Protein AF-A0A935XX61-F1 (afdb_monomer_lite)

Foldseek 3Di:
DDDVLVVQLVVLVVQLVVLVVQLVVLVVVQVVQCVVQVVVVHDRDCVSVVSNVVSVVSSVVSVVSNVVSVVVVVVVVVPDDPPPDPDDDD

Secondary structure (DSSP, 8-state):
---HHHHHHHHHHHHHHHHHHHHHHHHHHHHHHHHHHHHTT-PPPHHHHHHHHHHHHHHHHHHHHHHHHHHHHHHHHT-----S------

Radius of gyration: 23.29 Å; chains: 1; bounding box: 64×14×67 Å

pLDDT: mean 86.3, std 15.71, range [46.91, 98.62]

Sequence (90 aa):
MTNPTDEKVKAAQALWELQLAILQEEERRLINALEDHSRADAMVPQGFLERVKAARAQCNAAFQSLMTAIEHRIGRDAGPVAKPGQSEVR

Structure (mmCIF, N/CA/C/O backbone):
data_AF-A0A935XX61-F1
#
_entry.id   AF-A0A935XX61-F1
#
loop_
_atom_site.group_PDB
_atom_site.id
_atom_site.type_symbol
_atom_site.label_atom_id
_atom_site.label_alt_id
_atom_site.label_comp_id
_atom_site.label_asym_id
_atom_site.label_entity_id
_atom_site.label_seq_id
_atom_site.pdbx_PDB_ins_code
_atom_site.Cartn_x
_atom_site.Cartn_y
_atom_site.Cartn_z
_atom_site.occupancy
_atom_site.B_iso_or_equiv
_atom_site.auth_seq_id
_atom_site.auth_comp_id
_atom_site.auth_asym_id
_atom_site.auth_atom_id
_atom_site.pdbx_PDB_model_num
ATOM 1 N N . MET A 1 1 ? 3.327 -1.847 -32.042 1.00 49.91 1 MET A N 1
ATOM 2 C CA . MET A 1 1 ? 3.882 -2.855 -31.114 1.00 49.91 1 MET A CA 1
ATOM 3 C C . MET A 1 1 ? 4.271 -2.124 -29.839 1.00 49.91 1 MET A C 1
ATOM 5 O O . MET A 1 1 ? 5.056 -1.191 -29.934 1.00 49.91 1 MET A O 1
ATOM 9 N N . THR A 1 2 ? 3.658 -2.437 -28.696 1.00 57.25 2 THR A N 1
ATOM 10 C CA . THR A 1 2 ? 4.016 -1.854 -27.390 1.00 57.25 2 THR A CA 1
ATOM 11 C C . THR A 1 2 ? 5.348 -2.431 -26.913 1.00 57.25 2 THR A C 1
ATOM 13 O O . THR A 1 2 ? 5.603 -3.623 -27.064 1.00 57.25 2 THR A O 1
ATOM 16 N N . ASN A 1 3 ? 6.237 -1.583 -26.392 1.00 75.19 3 ASN A N 1
ATOM 17 C CA . ASN A 1 3 ? 7.521 -2.021 -25.851 1.00 75.19 3 ASN A CA 1
ATOM 18 C C . ASN A 1 3 ? 7.258 -2.841 -24.569 1.00 75.19 3 ASN A C 1
ATOM 20 O O . ASN A 1 3 ? 6.597 -2.324 -23.667 1.00 75.19 3 ASN A O 1
ATOM 24 N N . PRO A 1 4 ? 7.779 -4.076 -24.427 1.00 73.88 4 PRO A N 1
ATOM 25 C CA . PRO A 1 4 ? 7.569 -4.905 -23.232 1.00 73.88 4 PRO A CA 1
ATOM 26 C C . PRO A 1 4 ? 7.978 -4.232 -21.910 1.00 73.88 4 PRO A C 1
ATOM 28 O O . PRO A 1 4 ? 7.521 -4.614 -20.835 1.00 73.88 4 PRO A O 1
ATO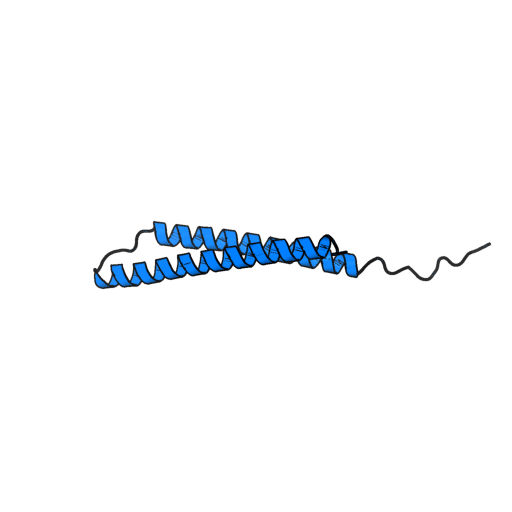M 31 N N . THR A 1 5 ? 8.861 -3.233 -21.969 1.00 78.00 5 THR A N 1
ATOM 32 C CA . THR A 1 5 ? 9.271 -2.433 -20.804 1.00 78.00 5 THR A CA 1
ATOM 33 C C . THR A 1 5 ? 8.173 -1.450 -20.378 1.00 78.00 5 THR A C 1
ATOM 35 O O . THR A 1 5 ? 7.949 -1.272 -19.184 1.00 78.00 5 THR A O 1
ATOM 38 N N . ASP A 1 6 ? 7.428 -0.881 -21.331 1.00 86.81 6 ASP A N 1
ATOM 39 C CA . ASP A 1 6 ? 6.294 0.012 -21.055 1.00 86.81 6 ASP A CA 1
ATOM 40 C C . ASP A 1 6 ? 5.123 -0.755 -20.425 1.00 86.81 6 ASP A C 1
ATOM 42 O O . ASP A 1 6 ? 4.445 -0.244 -19.536 1.00 86.81 6 ASP A O 1
ATOM 46 N N . GLU A 1 7 ? 4.898 -2.001 -20.849 1.00 90.44 7 GLU A N 1
ATOM 47 C CA . GLU A 1 7 ? 3.864 -2.870 -20.275 1.00 90.44 7 GLU A CA 1
ATOM 48 C C . GLU A 1 7 ? 4.155 -3.207 -18.808 1.00 90.44 7 GLU A C 1
ATOM 50 O O . GLU A 1 7 ? 3.245 -3.189 -17.979 1.00 90.44 7 GLU A O 1
ATOM 55 N N . LYS A 1 8 ? 5.429 -3.423 -18.454 1.00 90.88 8 LYS A N 1
ATOM 56 C CA . LYS A 1 8 ? 5.849 -3.637 -17.060 1.00 90.88 8 LYS A CA 1
ATOM 57 C C . LYS A 1 8 ? 5.638 -2.403 -16.189 1.00 90.88 8 LYS A C 1
ATOM 59 O O . LYS A 1 8 ? 5.171 -2.546 -15.063 1.00 90.88 8 LYS A O 1
ATOM 64 N N . VAL A 1 9 ? 5.942 -1.208 -16.702 1.00 94.56 9 VAL A N 1
ATOM 65 C CA . VAL A 1 9 ? 5.686 0.047 -15.975 1.00 94.56 9 VAL A CA 1
ATOM 66 C C . VAL A 1 9 ? 4.187 0.237 -15.750 1.00 94.56 9 VAL A C 1
ATOM 68 O O . VAL A 1 9 ? 3.779 0.504 -14.625 1.00 94.56 9 VAL A O 1
ATOM 71 N N . LYS A 1 10 ? 3.354 0.017 -16.775 1.00 95.50 10 LYS A N 1
ATOM 72 C CA . LYS A 1 10 ? 1.890 0.114 -16.643 1.00 95.50 10 LYS A CA 1
ATOM 73 C C . LYS A 1 10 ? 1.321 -0.887 -15.638 1.00 95.50 10 LYS A C 1
ATOM 75 O O . LYS A 1 10 ? 0.472 -0.521 -14.832 1.00 95.50 10 LYS A O 1
ATOM 80 N N . ALA A 1 11 ? 1.793 -2.133 -15.659 1.00 95.50 11 ALA A N 1
ATOM 81 C CA . ALA A 1 11 ? 1.358 -3.147 -14.702 1.00 95.50 11 ALA A CA 1
ATOM 82 C C . ALA A 1 11 ? 1.764 -2.789 -13.261 1.00 95.50 11 ALA A C 1
ATOM 84 O O . ALA A 1 11 ? 0.946 -2.895 -12.348 1.00 95.50 11 ALA A O 1
ATOM 85 N N . ALA A 1 12 ? 3.000 -2.320 -13.056 1.00 96.06 12 ALA A N 1
ATOM 86 C CA . ALA A 1 12 ? 3.471 -1.880 -11.744 1.00 96.06 12 ALA A CA 1
ATOM 87 C C . ALA A 1 12 ? 2.721 -0.631 -11.247 1.00 96.06 12 ALA A C 1
ATOM 89 O O . ALA A 1 12 ? 2.412 -0.535 -10.061 1.00 96.06 12 ALA A O 1
ATOM 90 N N . GLN A 1 13 ? 2.369 0.289 -12.152 1.00 98.00 13 GLN A N 1
ATOM 91 C CA . GLN A 1 13 ? 1.563 1.467 -11.836 1.00 98.00 13 GLN A CA 1
ATOM 92 C C . GLN A 1 13 ? 0.161 1.066 -11.367 1.00 98.00 13 GLN A C 1
ATOM 94 O O . GLN A 1 13 ? -0.254 1.487 -10.293 1.00 98.00 13 GLN A O 1
ATOM 99 N N . ALA A 1 14 ? -0.532 0.203 -12.117 1.00 97.94 14 ALA A N 1
ATOM 100 C CA . ALA A 1 14 ? -1.864 -0.272 -11.743 1.00 97.94 14 ALA A CA 1
ATOM 101 C C . ALA A 1 14 ? -1.860 -0.992 -10.381 1.00 97.94 14 ALA A C 1
ATOM 103 O O . ALA A 1 14 ? -2.781 -0.832 -9.580 1.00 97.94 14 ALA A O 1
ATOM 104 N N . LEU A 1 15 ? -0.804 -1.761 -10.088 1.00 98.06 15 LEU A N 1
ATOM 105 C CA . LEU A 1 15 ? -0.633 -2.397 -8.783 1.00 98.06 15 LEU A CA 1
ATOM 106 C C . LEU A 1 15 ? -0.447 -1.365 -7.663 1.00 98.06 15 LEU A C 1
ATOM 108 O O . LEU A 1 15 ? -1.067 -1.496 -6.610 1.00 98.06 15 LEU A O 1
ATOM 112 N N . TRP A 1 16 ? 0.396 -0.352 -7.870 1.00 98.56 16 TRP A N 1
ATOM 113 C CA . TRP A 1 16 ? 0.594 0.714 -6.889 1.00 98.56 16 TRP A CA 1
ATOM 114 C C . TRP A 1 16 ? -0.697 1.498 -6.626 1.00 98.56 16 TRP A C 1
ATOM 116 O O . TRP A 1 16 ? -1.050 1.699 -5.466 1.00 98.56 16 TRP A O 1
ATOM 126 N N . GLU A 1 17 ? -1.440 1.857 -7.673 1.00 98.56 17 GLU A N 1
ATOM 127 C CA . GLU A 1 17 ? -2.731 2.548 -7.560 1.00 98.56 17 GLU A CA 1
ATOM 128 C C . GLU A 1 17 ? -3.754 1.722 -6.762 1.00 98.56 17 GLU A C 1
ATOM 130 O O . GLU A 1 17 ? -4.425 2.255 -5.876 1.00 98.56 17 GLU A O 1
ATOM 135 N N . LEU A 1 18 ? -3.824 0.406 -6.999 1.00 98.44 18 LEU A N 1
ATOM 136 C CA . LEU A 1 18 ? -4.671 -0.495 -6.215 1.00 98.44 18 LEU A CA 1
ATOM 137 C C . LEU A 1 18 ? -4.266 -0.518 -4.734 1.00 98.44 18 LEU A C 1
ATOM 139 O O . LEU A 1 18 ? -5.123 -0.419 -3.858 1.00 98.44 18 LEU A O 1
ATOM 143 N N . GLN A 1 19 ? -2.971 -0.654 -4.439 1.00 98.56 19 GLN A N 1
ATOM 144 C CA . GLN A 1 19 ? -2.498 -0.706 -3.053 1.00 98.56 19 GLN A CA 1
ATOM 145 C C . GLN A 1 19 ? -2.695 0.625 -2.318 1.00 98.56 19 GLN A C 1
ATOM 147 O O . GLN A 1 19 ? -3.005 0.627 -1.127 1.00 98.56 19 GLN A O 1
ATOM 152 N N . LEU A 1 20 ? -2.582 1.750 -3.026 1.00 98.62 20 LEU A N 1
ATOM 153 C CA . LEU A 1 20 ? -2.891 3.067 -2.480 1.00 98.62 20 LEU A CA 1
ATOM 154 C C . LEU A 1 20 ? -4.377 3.182 -2.111 1.00 98.62 20 LEU A C 1
ATOM 156 O O . LEU A 1 20 ? -4.693 3.645 -1.017 1.00 98.62 20 LEU A O 1
ATOM 160 N N . ALA A 1 21 ? -5.280 2.707 -2.974 1.00 98.50 21 ALA A N 1
ATOM 161 C CA . ALA A 1 21 ? -6.714 2.690 -2.686 1.00 98.50 21 ALA A CA 1
ATOM 162 C C . ALA A 1 21 ? -7.052 1.811 -1.466 1.00 98.50 21 ALA A C 1
ATOM 164 O O . ALA A 1 21 ? -7.871 2.193 -0.631 1.00 98.50 21 ALA A O 1
ATOM 165 N N . ILE A 1 22 ? -6.388 0.657 -1.324 1.00 98.31 22 ILE A N 1
ATOM 166 C CA . ILE A 1 22 ? -6.542 -0.224 -0.155 1.00 98.31 22 ILE A CA 1
ATOM 167 C C . ILE A 1 22 ? -6.077 0.479 1.128 1.00 98.31 22 ILE A C 1
ATOM 169 O O . ILE A 1 22 ? -6.783 0.432 2.135 1.00 98.31 22 ILE A O 1
ATOM 173 N N . LEU A 1 23 ? -4.919 1.150 1.102 1.00 98.50 23 LEU A N 1
ATOM 174 C CA . LEU A 1 23 ? -4.419 1.907 2.253 1.00 98.50 23 LEU A CA 1
ATOM 175 C C . LEU A 1 23 ? -5.401 3.006 2.675 1.00 98.50 23 LEU A C 1
ATOM 177 O O . LEU A 1 23 ? -5.750 3.080 3.851 1.00 98.50 23 LEU A O 1
ATOM 181 N N . GLN A 1 24 ? -5.889 3.803 1.722 1.00 98.50 24 GLN A N 1
ATOM 182 C CA . GLN A 1 24 ? -6.858 4.871 1.988 1.00 98.50 24 GLN A CA 1
ATOM 183 C C . GLN A 1 24 ? -8.148 4.333 2.617 1.00 98.50 24 GLN A C 1
ATOM 185 O O . GLN A 1 24 ? -8.701 4.940 3.534 1.00 98.50 24 GLN A O 1
ATOM 190 N N . GLU A 1 25 ? -8.624 3.177 2.154 1.00 98.31 25 GLU A N 1
ATOM 191 C CA . GLU A 1 25 ? -9.812 2.535 2.709 1.00 98.31 25 GLU A CA 1
ATOM 192 C C . GLU A 1 25 ? -9.588 2.030 4.143 1.00 98.31 25 GLU A C 1
ATOM 194 O O . GLU A 1 25 ? -10.455 2.215 4.998 1.00 98.31 25 GLU A O 1
ATOM 199 N N . GLU A 1 26 ? -8.433 1.434 4.452 1.00 98.19 26 GLU A N 1
ATOM 200 C CA . GLU A 1 26 ? -8.120 1.017 5.826 1.00 98.19 26 GLU A CA 1
ATOM 201 C C . GLU A 1 26 ? -7.911 2.213 6.768 1.00 98.19 26 GLU A C 1
ATOM 203 O O . GLU A 1 26 ? -8.363 2.174 7.915 1.00 98.19 26 GLU A O 1
ATOM 208 N N . GLU A 1 27 ? -7.305 3.304 6.294 1.00 97.50 27 GLU A N 1
ATOM 209 C CA . GLU A 1 27 ? -7.198 4.558 7.050 1.00 97.50 27 GLU A CA 1
ATOM 210 C C . GLU A 1 27 ? -8.582 5.156 7.336 1.00 97.50 27 GLU A C 1
ATOM 212 O O . GLU A 1 27 ? -8.878 5.508 8.479 1.00 97.50 27 GLU A O 1
ATOM 217 N N . ARG A 1 28 ? -9.476 5.181 6.337 1.00 97.75 28 ARG A N 1
ATOM 218 C CA . ARG A 1 28 ? -10.871 5.616 6.507 1.00 97.75 28 ARG A CA 1
ATOM 219 C C . ARG A 1 28 ? -11.605 4.767 7.544 1.00 97.75 28 ARG A C 1
ATOM 221 O O . ARG A 1 28 ? -12.311 5.304 8.395 1.00 97.75 28 ARG A O 1
ATOM 228 N N . ARG A 1 29 ? -11.426 3.443 7.516 1.00 95.62 29 ARG A N 1
ATOM 229 C CA . ARG A 1 29 ? -12.010 2.527 8.513 1.00 95.62 29 ARG A CA 1
ATOM 230 C C . ARG A 1 29 ? -11.491 2.797 9.920 1.00 95.62 29 ARG A C 1
ATOM 232 O O . ARG A 1 29 ? -12.276 2.729 10.861 1.00 95.62 29 ARG A O 1
ATOM 239 N N . LEU A 1 30 ? -10.198 3.085 10.073 1.00 95.06 30 LEU A N 1
ATOM 240 C CA . LEU A 1 30 ? -9.615 3.446 11.366 1.00 95.06 30 LEU A CA 1
ATOM 241 C C . LEU A 1 30 ? -10.198 4.764 11.892 1.00 95.06 30 LEU A C 1
ATOM 243 O O . LEU A 1 30 ? -10.550 4.825 13.066 1.00 95.06 30 LEU A O 1
ATOM 247 N N . ILE A 1 31 ? -10.337 5.784 11.040 1.00 94.94 31 ILE A N 1
ATOM 248 C CA . ILE A 1 31 ? -10.939 7.073 11.416 1.00 94.94 31 ILE A CA 1
ATOM 249 C C . ILE A 1 31 ? -12.381 6.869 11.887 1.00 94.94 31 ILE A C 1
ATOM 251 O O . ILE A 1 31 ? -12.714 7.269 12.998 1.00 94.94 31 ILE A O 1
ATOM 255 N N . ASN A 1 32 ? -13.201 6.158 11.109 1.00 93.62 32 ASN A N 1
ATOM 256 C CA . ASN A 1 32 ? -14.583 5.868 11.496 1.00 93.62 32 ASN A CA 1
ATOM 257 C C . ASN A 1 32 ? -14.653 5.097 12.825 1.00 93.62 32 ASN A C 1
ATOM 259 O O . ASN A 1 32 ? -15.463 5.414 13.689 1.00 93.62 32 ASN A O 1
ATOM 263 N N . ALA A 1 33 ? -13.768 4.114 13.029 1.00 91.38 33 ALA A N 1
ATOM 264 C CA . ALA A 1 33 ? -13.713 3.378 14.287 1.00 91.38 33 ALA A CA 1
ATOM 265 C C . ALA A 1 33 ? -13.321 4.279 15.468 1.00 91.38 33 ALA A C 1
ATOM 267 O O . ALA A 1 33 ? -13.907 4.147 16.539 1.00 91.38 33 ALA A O 1
ATOM 268 N N . LEU A 1 34 ? -12.366 5.196 15.286 1.00 91.38 34 LEU A N 1
ATOM 269 C CA . LEU A 1 34 ? -11.998 6.183 16.303 1.00 91.38 34 LEU A CA 1
ATOM 270 C C . LEU A 1 34 ? -13.177 7.095 16.649 1.00 91.38 34 LEU A C 1
ATOM 272 O O . LEU A 1 34 ? -13.410 7.345 17.828 1.00 91.38 34 LEU A O 1
ATOM 276 N N . GLU A 1 35 ? -13.942 7.545 15.656 1.00 92.19 35 GLU A N 1
ATOM 277 C CA . GLU A 1 35 ? -15.133 8.370 15.873 1.00 92.19 35 GLU A CA 1
ATOM 278 C C . GLU A 1 35 ? -16.225 7.615 16.644 1.00 92.19 35 GLU A C 1
ATOM 280 O O . GLU A 1 35 ? -16.744 8.132 17.636 1.00 92.19 35 GLU A O 1
ATOM 285 N N . ASP A 1 36 ? -16.539 6.382 16.239 1.00 89.00 36 ASP A N 1
ATOM 286 C CA . ASP A 1 36 ? -17.569 5.556 16.879 1.00 89.00 36 ASP A CA 1
ATOM 287 C C . ASP A 1 36 ? -17.203 5.209 18.328 1.00 89.00 36 ASP A C 1
ATOM 289 O O . ASP A 1 36 ? -18.030 5.318 19.236 1.00 89.00 36 ASP A O 1
ATOM 293 N N . HIS A 1 37 ? -15.946 4.825 18.567 1.00 88.19 37 HIS A N 1
ATOM 294 C CA . HIS A 1 37 ? -15.490 4.416 19.895 1.00 88.19 37 HIS A CA 1
ATOM 295 C C . HIS A 1 37 ? -15.250 5.617 20.812 1.00 88.19 37 HIS A C 1
ATOM 297 O O . HIS A 1 37 ? -15.553 5.534 21.998 1.00 88.19 37 HIS A O 1
ATOM 303 N N . SER A 1 38 ? -14.810 6.762 20.277 1.00 82.94 38 SER A N 1
ATOM 304 C CA . SER A 1 38 ? -14.720 8.005 21.049 1.00 82.94 38 SER A CA 1
ATOM 305 C C . SER A 1 38 ? -16.089 8.451 21.562 1.00 82.94 38 SER A C 1
ATOM 307 O O . SER A 1 38 ? -16.187 8.901 22.700 1.00 82.94 38 SER A O 1
ATOM 3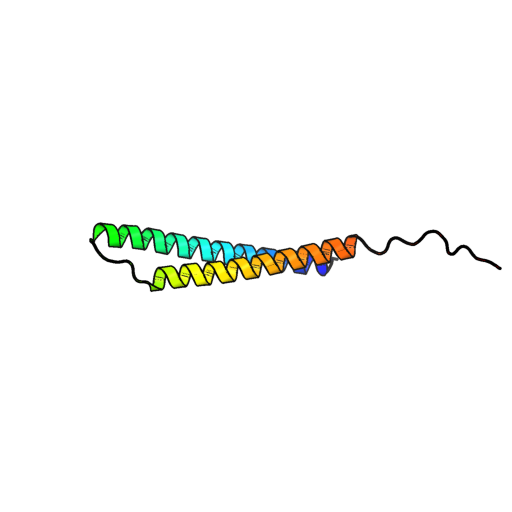09 N N . ARG A 1 39 ? -17.154 8.299 20.762 1.00 80.00 39 ARG A N 1
ATOM 310 C CA . ARG A 1 39 ? -18.531 8.596 21.199 1.00 80.00 39 ARG A CA 1
ATOM 311 C C . ARG A 1 39 ? -19.032 7.641 22.282 1.00 80.00 39 ARG A C 1
ATOM 313 O O . ARG A 1 39 ? -19.915 8.015 23.048 1.00 80.00 39 ARG A O 1
ATOM 320 N N . ALA A 1 40 ? -18.487 6.429 22.331 1.00 82.31 40 ALA A N 1
ATOM 321 C CA . ALA A 1 40 ? -18.855 5.385 23.281 1.00 82.31 40 ALA A CA 1
ATOM 322 C C . ALA A 1 40 ? -17.944 5.318 24.527 1.00 82.31 40 ALA A C 1
ATOM 324 O O . ALA A 1 40 ? -18.133 4.414 25.337 1.00 82.31 40 ALA A O 1
ATOM 325 N N . ASP A 1 41 ? -16.959 6.221 24.665 1.00 76.62 41 ASP A N 1
ATOM 326 C CA . ASP A 1 41 ? -15.875 6.148 25.670 1.00 76.62 41 ASP A CA 1
ATOM 327 C C . ASP A 1 41 ? -15.172 4.771 25.688 1.00 76.62 41 ASP A C 1
ATOM 329 O O . ASP A 1 41 ? -14.782 4.225 26.720 1.00 76.62 41 ASP A O 1
ATOM 333 N N . ALA A 1 42 ? -15.062 4.165 24.502 1.00 76.38 42 ALA A N 1
ATOM 334 C CA . ALA A 1 42 ? -14.530 2.829 24.288 1.00 76.38 42 ALA A CA 1
ATOM 335 C C . ALA A 1 42 ? -13.146 2.884 23.626 1.00 76.38 42 ALA A C 1
ATOM 337 O O . ALA A 1 42 ? -12.813 3.797 22.870 1.00 76.38 42 ALA A O 1
ATOM 338 N N . MET A 1 43 ? -12.324 1.867 23.877 1.00 85.62 43 MET A N 1
ATOM 339 C CA . MET A 1 43 ? -11.004 1.746 23.258 1.00 85.62 43 MET A CA 1
ATOM 340 C C . MET A 1 43 ? -11.117 1.141 21.852 1.00 85.62 43 MET A C 1
ATOM 342 O O . MET A 1 43 ? -11.806 0.139 21.660 1.00 85.62 43 MET A O 1
ATOM 346 N N . VAL A 1 44 ? -10.404 1.706 20.871 1.00 84.56 44 VAL A N 1
ATOM 347 C CA . VAL A 1 44 ? -10.369 1.149 19.509 1.00 84.56 44 VAL A CA 1
ATOM 348 C C . VAL A 1 44 ? -9.622 -0.189 19.495 1.00 84.56 44 VAL A C 1
ATOM 350 O O . VAL A 1 44 ? -8.507 -0.274 20.021 1.00 84.56 44 VAL A O 1
ATOM 353 N N . PRO A 1 45 ? -10.170 -1.237 18.851 1.00 87.38 45 PRO A N 1
ATOM 354 C CA . PRO A 1 45 ? -9.486 -2.518 18.738 1.00 87.38 45 PRO A CA 1
ATOM 355 C C . PRO A 1 45 ? -8.147 -2.401 17.996 1.00 87.38 45 PRO A C 1
ATOM 357 O O . PRO A 1 45 ? -8.080 -1.870 16.884 1.00 87.38 45 PRO A O 1
ATOM 360 N N . GLN A 1 46 ? -7.090 -3.004 18.551 1.00 89.75 46 GLN A N 1
ATOM 361 C CA . GLN A 1 46 ? -5.744 -3.014 17.954 1.00 89.75 46 GLN A CA 1
ATOM 362 C C . GLN A 1 46 ? -5.724 -3.549 16.509 1.00 89.75 46 GLN A C 1
ATOM 364 O O . GLN A 1 46 ? -4.897 -3.131 15.701 1.00 89.75 46 GLN A O 1
ATOM 369 N N . GLY A 1 47 ? -6.673 -4.421 16.149 1.00 91.56 47 GLY A N 1
ATOM 370 C CA . GLY A 1 47 ? -6.802 -4.960 14.796 1.00 91.56 47 GLY A CA 1
ATOM 371 C C . GLY A 1 47 ? -6.967 -3.899 13.698 1.00 91.56 47 GLY A C 1
ATOM 372 O O . GLY A 1 47 ? -6.548 -4.150 12.574 1.00 91.56 47 GLY A O 1
ATOM 373 N N . PHE A 1 48 ? -7.516 -2.712 13.994 1.00 91.69 48 PHE A N 1
ATOM 374 C CA . PHE A 1 48 ? -7.570 -1.614 13.015 1.00 91.69 48 PHE A CA 1
ATOM 375 C C . PHE A 1 48 ? -6.172 -1.078 12.690 1.00 91.69 48 PHE A C 1
ATOM 377 O O . PHE A 1 48 ? -5.833 -0.906 11.520 1.00 91.69 48 PHE A O 1
ATOM 384 N N . LEU A 1 49 ? -5.337 -0.878 13.713 1.00 92.44 49 LEU A N 1
ATOM 385 C CA . LEU A 1 49 ? -3.964 -0.404 13.535 1.00 92.44 49 LEU A CA 1
ATOM 386 C C . LEU A 1 49 ? -3.116 -1.417 12.763 1.00 92.44 49 LEU A C 1
ATOM 388 O O . LEU A 1 49 ? -2.342 -1.029 11.891 1.00 92.44 49 LEU A O 1
ATOM 392 N N . GLU A 1 50 ? -3.275 -2.711 13.045 1.00 96.31 50 GLU A N 1
ATOM 393 C CA . GLU A 1 50 ? -2.528 -3.757 12.338 1.00 96.31 50 GLU A CA 1
ATOM 394 C C . GLU A 1 50 ? -2.911 -3.852 10.854 1.00 96.31 50 GLU A C 1
ATOM 396 O O . GLU A 1 50 ? -2.031 -4.018 10.009 1.00 96.31 50 GLU A O 1
ATOM 401 N N . ARG A 1 51 ? -4.190 -3.653 10.501 1.00 95.81 51 ARG A N 1
ATOM 402 C CA . ARG A 1 51 ? -4.607 -3.600 9.089 1.00 95.81 51 ARG A CA 1
ATOM 403 C C . ARG A 1 51 ? -4.023 -2.402 8.350 1.00 95.81 51 ARG A C 1
ATOM 405 O O . ARG A 1 51 ? -3.498 -2.579 7.254 1.00 95.81 51 ARG A O 1
ATOM 412 N N . VAL A 1 52 ? -4.029 -1.215 8.962 1.00 97.25 5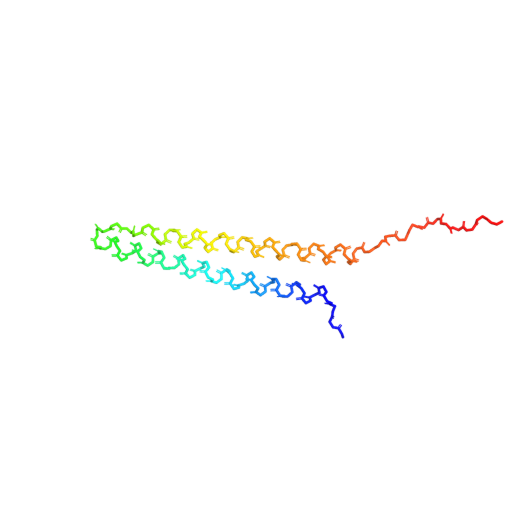2 VAL A N 1
ATOM 413 C CA . VAL A 1 52 ? -3.402 -0.019 8.371 1.00 97.25 52 VAL A CA 1
ATOM 414 C C . VAL A 1 52 ? -1.898 -0.230 8.179 1.00 97.25 52 VAL A C 1
ATOM 416 O O . VAL A 1 52 ? -1.366 0.067 7.111 1.00 97.25 52 VAL A O 1
ATOM 419 N N . LYS A 1 53 ? -1.197 -0.803 9.167 1.00 97.44 53 LYS A N 1
ATOM 420 C CA . LYS A 1 53 ? 0.233 -1.137 9.036 1.00 97.44 53 LYS A CA 1
ATOM 421 C C . LYS A 1 53 ? 0.489 -2.116 7.889 1.00 97.44 53 LYS A C 1
ATOM 423 O O . LYS A 1 53 ? 1.412 -1.894 7.106 1.00 97.44 53 LYS A O 1
ATOM 428 N N . ALA A 1 54 ? -0.322 -3.168 7.778 1.00 98.00 54 ALA A N 1
ATOM 429 C CA . ALA A 1 54 ? -0.201 -4.157 6.712 1.00 98.00 54 ALA A CA 1
ATOM 430 C C . ALA A 1 54 ? -0.440 -3.532 5.327 1.00 98.00 54 ALA A C 1
ATOM 432 O O . ALA A 1 54 ? 0.393 -3.696 4.435 1.00 98.00 54 ALA A O 1
ATOM 433 N N . ALA A 1 55 ? -1.515 -2.752 5.167 1.00 98.12 55 ALA A N 1
ATOM 434 C CA . ALA A 1 55 ? -1.816 -2.042 3.925 1.00 98.12 55 ALA A CA 1
ATOM 435 C C . ALA A 1 55 ? -0.698 -1.055 3.549 1.00 98.12 55 ALA A C 1
ATOM 437 O O . ALA A 1 55 ? -0.269 -0.996 2.397 1.00 98.12 55 ALA A O 1
ATOM 438 N N . ARG A 1 56 ? -0.135 -0.341 4.533 1.00 98.50 56 ARG A N 1
ATOM 439 C CA . ARG A 1 56 ? 0.989 0.580 4.317 1.00 98.50 56 ARG A CA 1
ATOM 440 C C . ARG A 1 56 ? 2.244 -0.142 3.837 1.00 98.50 56 ARG A C 1
ATOM 442 O O . ARG A 1 56 ? 2.914 0.336 2.923 1.00 98.50 56 ARG A O 1
ATOM 449 N N . ALA A 1 57 ? 2.563 -1.293 4.429 1.00 98.44 57 ALA A N 1
ATOM 450 C CA . ALA A 1 57 ? 3.697 -2.107 4.002 1.00 98.44 57 ALA A CA 1
ATOM 451 C C . ALA A 1 57 ? 3.529 -2.596 2.552 1.00 98.44 57 ALA A C 1
ATOM 453 O O . ALA A 1 57 ? 4.473 -2.515 1.766 1.00 98.44 57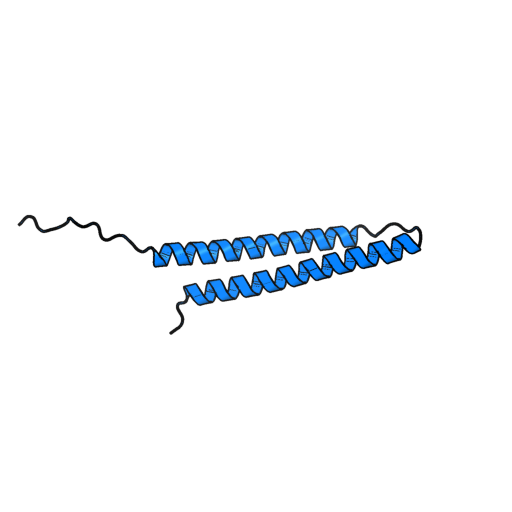 ALA A O 1
ATOM 454 N N . GLN A 1 58 ? 2.324 -3.034 2.177 1.00 98.25 58 GLN A N 1
ATOM 455 C CA . GLN A 1 58 ? 2.010 -3.476 0.814 1.00 98.25 58 GLN A CA 1
ATOM 456 C C . GLN A 1 58 ? 2.064 -2.325 -0.200 1.00 98.25 58 GLN A C 1
ATOM 458 O O . GLN A 1 58 ? 2.662 -2.475 -1.266 1.00 98.25 58 GLN A O 1
ATOM 463 N N . CYS A 1 59 ? 1.528 -1.153 0.151 1.00 98.38 59 CYS A N 1
ATOM 464 C CA . CYS A 1 59 ? 1.610 0.051 -0.676 1.00 98.38 59 CYS A CA 1
ATOM 465 C C . CYS A 1 59 ? 3.062 0.485 -0.914 1.00 98.38 59 CYS A C 1
ATOM 467 O O . CYS A 1 59 ? 3.440 0.786 -2.047 1.00 98.38 59 CYS A O 1
ATOM 469 N N . ASN A 1 60 ? 3.903 0.452 0.124 1.00 98.56 60 ASN A N 1
ATOM 470 C CA . ASN A 1 60 ? 5.328 0.743 -0.016 1.00 98.56 60 ASN A CA 1
ATOM 471 C C . ASN A 1 60 ? 6.034 -0.276 -0.920 1.00 98.56 60 ASN A C 1
ATOM 473 O O . ASN A 1 60 ? 6.824 0.121 -1.772 1.00 98.56 60 ASN A O 1
ATOM 477 N N . ALA A 1 61 ? 5.742 -1.571 -0.777 1.00 98.31 61 ALA A N 1
ATOM 478 C CA . ALA A 1 61 ? 6.323 -2.603 -1.635 1.00 98.31 61 ALA A CA 1
ATOM 479 C C . ALA A 1 61 ? 5.934 -2.412 -3.114 1.00 98.31 61 ALA A C 1
ATOM 481 O O . ALA A 1 61 ? 6.792 -2.498 -3.995 1.00 98.31 61 ALA A O 1
ATOM 482 N N . ALA A 1 62 ? 4.668 -2.088 -3.392 1.00 98.06 62 ALA A N 1
ATOM 483 C CA . ALA A 1 62 ? 4.203 -1.795 -4.746 1.00 98.06 62 ALA A CA 1
ATOM 484 C C . ALA A 1 62 ? 4.856 -0.529 -5.325 1.00 98.06 62 ALA A C 1
ATOM 486 O O . ALA A 1 62 ? 5.274 -0.532 -6.482 1.00 98.06 62 ALA A O 1
ATOM 487 N N . PHE A 1 63 ? 5.019 0.520 -4.513 1.00 98.31 63 PHE A N 1
ATOM 488 C CA . PHE A 1 63 ? 5.731 1.733 -4.920 1.00 98.31 63 PHE A CA 1
ATOM 489 C C . PHE A 1 63 ? 7.192 1.445 -5.291 1.00 98.31 63 PHE A C 1
ATOM 491 O O . PHE A 1 63 ? 7.650 1.866 -6.350 1.00 98.31 63 PHE A O 1
ATOM 498 N N . GLN A 1 64 ? 7.912 0.675 -4.468 1.00 98.25 64 GLN A N 1
ATOM 499 C CA . GLN A 1 64 ? 9.290 0.274 -4.779 1.00 98.25 64 GLN A CA 1
ATOM 500 C C . GLN A 1 64 ? 9.360 -0.522 -6.088 1.00 98.25 64 GLN A C 1
ATOM 502 O O . GLN A 1 64 ? 10.217 -0.257 -6.928 1.00 98.25 64 GLN A O 1
ATOM 507 N N . SER A 1 65 ? 8.411 -1.435 -6.316 1.00 96.81 65 SER A N 1
ATOM 508 C CA . SER A 1 65 ? 8.330 -2.187 -7.572 1.00 96.81 65 SER A CA 1
ATOM 509 C C . SER A 1 65 ? 8.114 -1.283 -8.794 1.00 96.81 65 SER A C 1
ATOM 511 O O . SER A 1 65 ? 8.742 -1.514 -9.832 1.00 96.81 65 SER A O 1
ATOM 513 N N . LEU A 1 66 ? 7.272 -0.249 -8.679 1.00 97.44 66 LEU A N 1
ATOM 514 C CA . LEU A 1 66 ? 7.072 0.754 -9.728 1.00 97.44 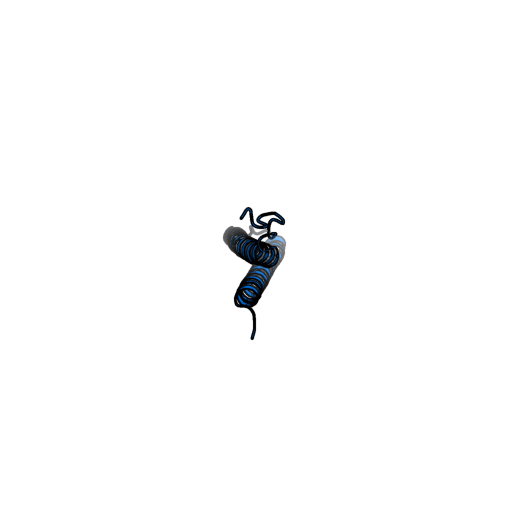66 LEU A CA 1
ATOM 515 C C . LEU A 1 66 ? 8.354 1.548 -10.003 1.00 97.44 66 LEU A C 1
ATOM 517 O O . LEU A 1 66 ? 8.743 1.679 -11.164 1.00 97.44 66 LEU A O 1
ATOM 521 N N . MET A 1 67 ? 9.038 2.022 -8.958 1.00 97.81 67 MET A N 1
ATOM 522 C CA . MET A 1 67 ? 10.300 2.755 -9.105 1.00 97.81 67 MET A CA 1
ATOM 523 C C . MET A 1 67 ? 11.361 1.917 -9.824 1.00 97.81 67 MET A C 1
ATOM 525 O O . MET A 1 67 ? 11.930 2.382 -10.809 1.00 97.81 67 MET A O 1
ATOM 529 N N . THR A 1 68 ? 11.537 0.647 -9.444 1.00 95.69 68 THR A N 1
ATOM 530 C CA . THR A 1 68 ? 12.455 -0.274 -10.139 1.00 95.69 68 THR A CA 1
ATOM 531 C C . THR A 1 68 ? 12.081 -0.471 -11.614 1.00 95.69 68 THR A C 1
ATOM 533 O O . THR A 1 68 ? 12.952 -0.521 -12.484 1.00 95.69 68 THR A O 1
ATOM 536 N N . ALA A 1 69 ? 10.786 -0.575 -11.936 1.00 94.19 69 ALA A N 1
ATOM 537 C CA . ALA A 1 69 ? 10.339 -0.710 -13.322 1.00 94.19 69 ALA A CA 1
ATOM 538 C C . ALA A 1 69 ? 10.651 0.547 -14.157 1.00 94.19 69 ALA A C 1
ATOM 540 O O . ALA A 1 69 ? 11.065 0.428 -15.314 1.00 94.19 69 ALA A O 1
ATOM 541 N N . ILE A 1 70 ? 10.489 1.738 -13.571 1.00 93.75 70 ILE A N 1
ATOM 542 C CA . ILE A 1 70 ? 10.824 3.021 -14.203 1.00 93.75 70 ILE A CA 1
ATOM 543 C C . ILE A 1 70 ? 12.338 3.145 -14.408 1.00 93.75 70 ILE A C 1
ATOM 545 O O . ILE A 1 70 ? 12.776 3.480 -15.507 1.00 93.75 70 ILE A O 1
ATOM 549 N N . GLU A 1 71 ? 13.143 2.822 -13.397 1.00 93.81 71 GLU A N 1
ATOM 550 C CA . GLU A 1 71 ? 14.608 2.847 -13.481 1.00 93.81 71 GLU A CA 1
ATOM 551 C C . GLU A 1 71 ? 15.129 1.931 -14.594 1.00 93.81 71 GLU A C 1
ATOM 553 O O . GLU A 1 71 ? 15.963 2.340 -15.402 1.00 93.81 71 GLU A O 1
ATOM 558 N N . HIS A 1 72 ? 14.586 0.715 -14.709 1.00 90.75 72 HIS A N 1
ATOM 559 C CA . HIS A 1 72 ? 14.928 -0.203 -15.797 1.00 90.75 72 HIS A CA 1
ATOM 560 C C . HIS A 1 72 ? 14.570 0.341 -17.185 1.00 90.75 72 HIS A C 1
ATOM 562 O O . HIS A 1 72 ? 15.286 0.068 -18.151 1.00 90.75 72 HIS A O 1
ATOM 568 N N . ARG A 1 73 ? 13.472 1.095 -17.303 1.00 88.44 73 ARG A N 1
ATOM 569 C CA . ARG A 1 73 ? 13.084 1.751 -18.557 1.00 88.44 73 ARG A CA 1
ATOM 570 C C . ARG A 1 73 ? 14.076 2.846 -18.928 1.00 88.44 73 ARG A C 1
ATOM 572 O O . ARG A 1 73 ? 14.633 2.799 -20.019 1.00 88.44 73 ARG A O 1
ATOM 579 N N . ILE A 1 74 ? 14.374 3.742 -17.987 1.00 88.81 74 ILE A N 1
ATOM 580 C CA . ILE A 1 74 ? 15.350 4.824 -18.173 1.00 88.81 74 ILE A CA 1
ATOM 581 C C . ILE A 1 74 ? 16.723 4.252 -18.555 1.00 88.81 74 ILE A C 1
ATOM 583 O O . ILE A 1 74 ? 17.339 4.719 -19.509 1.00 88.81 74 ILE A O 1
ATOM 587 N N . GLY A 1 75 ? 17.189 3.208 -17.861 1.00 86.31 75 GLY A N 1
ATOM 588 C CA . GLY A 1 75 ? 18.479 2.571 -18.140 1.00 86.31 75 GLY A CA 1
ATOM 589 C C . GLY A 1 75 ? 18.567 1.903 -19.518 1.00 86.31 75 GLY A C 1
ATOM 590 O O . GLY A 1 75 ? 19.652 1.830 -20.090 1.00 86.31 75 GLY A O 1
ATOM 591 N N . ARG A 1 76 ? 17.443 1.436 -20.078 1.00 81.25 76 ARG A N 1
ATOM 592 C CA . ARG A 1 76 ? 17.380 0.914 -21.455 1.00 81.25 76 ARG A CA 1
ATOM 593 C C . ARG A 1 76 ? 17.343 2.022 -22.499 1.00 81.25 76 ARG A C 1
ATOM 595 O O . ARG A 1 76 ? 18.013 1.896 -23.521 1.00 81.25 76 ARG A O 1
ATOM 602 N N . ASP A 1 77 ? 16.581 3.080 -22.239 1.00 72.69 77 ASP A N 1
ATOM 603 C CA . ASP A 1 77 ? 16.484 4.236 -23.136 1.00 72.69 77 ASP A CA 1
ATOM 604 C C . ASP A 1 77 ? 17.826 4.988 -23.219 1.00 72.69 77 ASP A C 1
ATOM 606 O O . ASP A 1 77 ? 18.184 5.517 -24.268 1.00 72.69 77 ASP A O 1
ATOM 610 N N . ALA A 1 78 ? 18.624 4.950 -22.149 1.00 71.81 78 ALA A N 1
ATOM 611 C CA . ALA A 1 78 ? 19.983 5.486 -22.086 1.00 71.81 78 ALA A CA 1
ATOM 612 C C . ALA A 1 78 ? 21.068 4.566 -22.704 1.00 71.81 78 ALA A C 1
ATOM 614 O O . ALA A 1 78 ? 22.226 4.663 -22.302 1.00 71.81 78 ALA A O 1
ATOM 615 N N . GLY A 1 79 ? 20.715 3.662 -23.635 1.00 58.66 79 GLY A N 1
ATOM 616 C CA . GLY A 1 79 ? 21.597 2.646 -24.243 1.00 58.66 79 GLY A CA 1
ATOM 617 C C . GLY A 1 79 ? 23.002 3.133 -24.665 1.00 58.66 79 GLY A C 1
ATOM 618 O O . GLY A 1 79 ? 23.233 4.330 -24.830 1.00 58.66 79 GLY A O 1
ATOM 619 N N . PRO A 1 80 ? 23.970 2.204 -24.830 1.00 53.44 80 PRO A N 1
ATOM 620 C CA . PRO A 1 80 ? 25.399 2.479 -24.709 1.00 53.44 80 PRO A CA 1
ATOM 621 C C . PRO A 1 80 ? 25.820 3.623 -25.623 1.00 53.44 80 PRO A C 1
ATOM 623 O O . PRO A 1 80 ? 25.656 3.542 -26.840 1.00 53.44 80 PRO A O 1
ATOM 626 N N . VAL A 1 81 ? 26.410 4.667 -25.037 1.00 54.75 81 VAL A N 1
ATOM 627 C CA . VAL A 1 81 ? 27.125 5.692 -25.797 1.00 54.75 81 VAL A CA 1
ATOM 628 C C . VAL A 1 81 ? 28.153 4.952 -26.648 1.00 54.75 81 VAL A C 1
ATOM 630 O O . VAL A 1 81 ? 29.114 4.387 -26.118 1.00 54.75 81 VAL A O 1
ATOM 633 N N . ALA A 1 82 ? 27.920 4.890 -27.960 1.00 49.38 82 ALA A N 1
ATOM 634 C CA . ALA A 1 82 ? 28.914 4.423 -28.907 1.00 49.38 82 ALA A CA 1
ATOM 635 C C . ALA A 1 82 ? 30.183 5.230 -28.628 1.00 49.38 82 ALA A C 1
ATOM 637 O O . ALA A 1 82 ? 30.175 6.450 -28.777 1.00 49.38 82 ALA A O 1
ATOM 638 N N . LYS A 1 83 ? 31.249 4.579 -28.146 1.00 55.19 83 LYS A N 1
ATOM 639 C CA . LYS A 1 83 ? 32.538 5.254 -27.990 1.00 55.19 83 LYS A CA 1
ATOM 640 C C . LYS A 1 83 ? 32.972 5.696 -29.391 1.00 55.19 83 LYS A C 1
ATOM 642 O O . LYS A 1 83 ? 33.198 4.822 -30.231 1.00 55.19 83 LYS A O 1
ATOM 647 N N . PRO A 1 84 ? 33.101 7.002 -29.672 1.00 46.91 84 PRO A N 1
ATOM 648 C CA . PRO A 1 84 ? 33.727 7.432 -30.906 1.00 46.91 84 PRO A CA 1
ATOM 649 C C . PRO A 1 84 ? 35.222 7.141 -30.749 1.00 46.91 84 PRO A C 1
ATOM 651 O O . PRO A 1 84 ? 35.857 7.689 -29.850 1.00 46.91 84 PRO A O 1
ATOM 654 N N . GLY A 1 85 ? 35.784 6.239 -31.558 1.00 53.34 85 GLY A N 1
ATOM 655 C CA . GLY A 1 85 ? 37.243 6.080 -31.587 1.00 53.34 85 GLY A CA 1
ATOM 656 C C . GLY A 1 85 ? 37.835 4.695 -31.829 1.00 53.34 85 GLY A C 1
ATOM 657 O O . GLY A 1 85 ? 38.999 4.508 -31.503 1.00 53.34 85 GLY A O 1
ATOM 658 N N . GLN A 1 86 ? 37.116 3.732 -32.407 1.00 48.25 86 GLN A N 1
ATOM 659 C CA . GLN A 1 86 ? 37.786 2.618 -33.100 1.00 48.25 86 GLN A CA 1
ATOM 660 C C . GLN A 1 86 ? 37.651 2.801 -34.613 1.00 48.25 86 GLN A C 1
ATOM 662 O O . GLN A 1 86 ? 37.069 1.980 -35.312 1.00 48.25 86 GLN A O 1
ATOM 667 N N . SER A 1 87 ? 38.175 3.930 -35.102 1.00 56.00 87 SER A N 1
ATOM 668 C CA . SER A 1 87 ? 38.603 4.034 -36.494 1.00 56.00 87 SER A CA 1
ATOM 669 C C . SER A 1 87 ? 39.886 3.222 -36.643 1.00 56.00 87 SER A C 1
ATOM 671 O O . SER A 1 87 ? 40.880 3.473 -35.968 1.00 56.00 87 SER A O 1
ATOM 673 N N . GLU 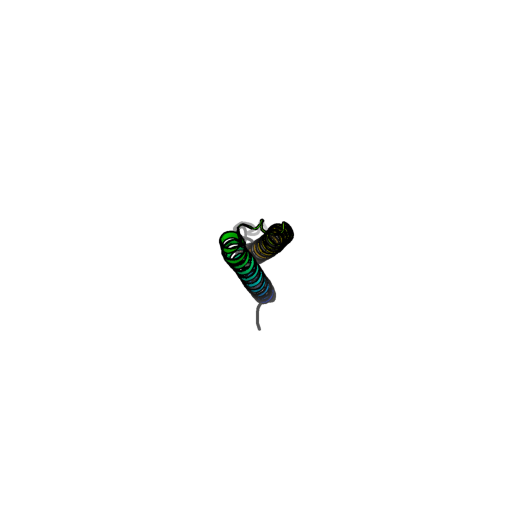A 1 88 ? 39.773 2.207 -37.486 1.00 54.34 88 GLU A N 1
ATOM 674 C CA . GLU A 1 88 ? 40.799 1.446 -38.191 1.00 54.34 88 GLU A CA 1
ATOM 675 C C . GLU A 1 88 ? 42.234 1.996 -38.095 1.00 54.34 88 GLU A C 1
ATOM 677 O O . GLU A 1 88 ? 42.553 3.053 -38.633 1.00 54.34 88 GLU A O 1
ATOM 682 N N . VAL A 1 89 ? 43.127 1.203 -37.496 1.00 50.47 89 VAL A N 1
ATOM 683 C CA . VAL A 1 89 ? 44.548 1.206 -37.859 1.00 50.47 89 VAL A CA 1
ATOM 684 C C . VAL A 1 89 ? 44.751 -0.023 -38.742 1.00 50.47 89 VAL A C 1
ATOM 686 O O . VAL A 1 89 ? 44.811 -1.149 -38.245 1.00 50.47 89 VAL A O 1
ATOM 689 N N . ARG A 1 90 ? 44.764 0.197 -40.056 1.00 59.88 90 ARG A N 1
ATOM 690 C CA . ARG A 1 90 ? 45.340 -0.714 -41.047 1.00 59.88 90 ARG A CA 1
ATOM 691 C C . ARG A 1 90 ? 46.551 -0.042 -41.665 1.00 59.88 90 ARG A C 1
ATOM 693 O O . ARG A 1 90 ? 46.461 1.181 -41.905 1.00 59.88 90 ARG A O 1
#